Protein AF-A0A450T3U5-F1 (afdb_monomer_lite)

Foldseek 3Di:
DDPVVVPVVPPDDDFDWDFDDPDDPDDPDDDPPDDDDDDDDDDPVVVVVLCVVQVVVVHDSVVSVVVVVVVVVVVVVSVVRIDGDDPVRVVVVSCCVVPPDPDDPVRVVVVVVVVVVVVCVVPDPPPDDDDDDDD

Secondary structure (DSSP, 8-state):
--HHHHHHTS---S---EE----------------PPP-----HHHHHHHHHHHHHTT--HHHHHHHHHHHHHHHHHHHHHEE---HHHHHHHHHHHHSPPPPPHHHHHHHHHHHHHHHHHHH-----PPPPP--

Organism: NCBI:txid2126338

Sequence (135 aa):
MSLVTKWHHMGYSKKYSVIVHFSGSTLMTTMTSERVRITTRVPARVQDTLEVAAAMLGATVNQFMIQSALREAERIIEREQMIRLSARDAERFFQALENPAPPNTRLKTALKRHEDARLDDQGTTFDWRPRPKRV

InterPro domains:
  IPR010985 Ribbon-helix-helix [SSF47598] (35-111)
  IPR013321 Arc-type ribbon-helix-helix [G3DSA:1.10.1220.10] (31-78)
  IPR014795 Antitoxin TacA 1-like [PF08681] (37-115)
  IPR014795 Antitoxin TacA 1-like [PTHR35401] (29-116)

pLDDT: mean 76.32, std 21.98, range [28.03, 98.06]

Structure (mmCIF, N/CA/C/O backbone):
data_AF-A0A450T3U5-F1
#
_entry.id   AF-A0A450T3U5-F1
#
loop_
_atom_site.group_PDB
_atom_site.id
_atom_site.type_symbol
_atom_site.label_atom_id
_atom_site.label_alt_id
_atom_site.label_comp_id
_atom_site.label_asym_id
_atom_site.label_entity_id
_atom_site.label_seq_id
_atom_site.pdbx_PDB_ins_code
_atom_site.Cartn_x
_atom_site.Cartn_y
_atom_site.Cartn_z
_atom_site.occupancy
_atom_site.B_iso_or_equiv
_atom_site.auth_seq_id
_atom_site.auth_comp_id
_atom_site.auth_asym_id
_atom_site.auth_atom_id
_atom_site.pdbx_PDB_model_num
ATOM 1 N N . MET A 1 1 ? -20.359 24.674 20.089 1.00 40.41 1 MET A N 1
ATOM 2 C CA . MET A 1 1 ? -20.390 24.637 18.609 1.00 40.41 1 MET A CA 1
ATOM 3 C C . MET A 1 1 ? -19.893 23.268 18.176 1.00 40.41 1 MET A C 1
ATOM 5 O O . MET A 1 1 ? -18.740 22.966 18.450 1.00 40.41 1 MET A O 1
ATOM 9 N N . SER A 1 2 ? -20.774 22.427 17.621 1.00 43.97 2 SER A N 1
ATOM 10 C CA . SER A 1 2 ? -20.425 21.070 17.158 1.00 43.97 2 SER A CA 1
ATOM 11 C C . SER A 1 2 ? -19.433 21.154 15.996 1.00 43.97 2 SER A C 1
ATOM 13 O O . SER A 1 2 ? -19.487 22.103 15.203 1.00 43.97 2 SER A O 1
ATOM 15 N N . LEU A 1 3 ? -18.519 20.180 15.907 1.00 46.91 3 LEU A N 1
ATOM 16 C CA . LEU A 1 3 ? -17.592 20.072 14.785 1.00 46.91 3 LEU A CA 1
ATOM 17 C C . LEU A 1 3 ? -18.398 20.024 13.481 1.00 46.91 3 LEU A C 1
ATOM 19 O O . LEU A 1 3 ? -18.112 20.834 12.617 1.00 46.91 3 LEU A O 1
ATOM 23 N N . VAL A 1 4 ? -19.505 19.284 13.390 1.00 49.12 4 VAL A N 1
ATOM 24 C CA . VAL A 1 4 ? -20.391 19.211 12.203 1.00 49.12 4 VAL A CA 1
ATOM 25 C C . VAL A 1 4 ? -20.742 20.584 11.588 1.00 49.12 4 VAL A C 1
ATOM 27 O O . VAL A 1 4 ? -20.742 20.757 10.364 1.00 49.12 4 VAL A O 1
ATOM 30 N N . THR A 1 5 ? -20.995 21.605 12.416 1.00 50.19 5 THR A N 1
ATOM 31 C CA . THR A 1 5 ? -21.426 22.938 11.951 1.00 50.19 5 THR A CA 1
ATOM 32 C C . THR A 1 5 ? -20.272 23.795 11.422 1.00 50.19 5 THR A C 1
ATOM 34 O O . THR A 1 5 ? -20.469 24.610 10.523 1.00 50.19 5 THR A O 1
ATOM 37 N N . LYS A 1 6 ? -19.042 23.595 11.917 1.00 52.38 6 LYS A N 1
ATOM 38 C CA . LYS A 1 6 ? -17.851 24.317 11.427 1.00 52.38 6 LYS A CA 1
ATOM 39 C C . LYS A 1 6 ? -17.428 23.844 10.025 1.00 52.38 6 LYS A C 1
ATOM 41 O O . LYS A 1 6 ? -16.704 24.551 9.331 1.00 52.38 6 LYS A O 1
ATOM 46 N N . TRP A 1 7 ? -17.894 22.669 9.598 1.00 49.97 7 TRP A N 1
ATOM 47 C CA . TRP A 1 7 ? -17.478 22.015 8.354 1.00 49.97 7 TRP A CA 1
ATOM 48 C C . TRP A 1 7 ? -18.301 22.461 7.142 1.00 49.97 7 TRP A C 1
ATOM 50 O O . TRP A 1 7 ? -17.742 22.620 6.059 1.00 49.97 7 TRP A O 1
ATOM 60 N N . HIS A 1 8 ? -19.593 22.757 7.323 1.00 43.34 8 HIS A N 1
ATOM 61 C CA . HIS A 1 8 ? -20.462 23.239 6.240 1.00 43.34 8 HIS A CA 1
ATOM 62 C C . HIS A 1 8 ? -20.022 24.594 5.667 1.00 43.34 8 HIS A C 1
ATOM 64 O O . HIS A 1 8 ? -20.230 24.860 4.487 1.00 43.34 8 HIS A O 1
ATOM 70 N N . HIS A 1 9 ? -19.370 25.437 6.470 1.00 43.59 9 HIS A N 1
ATOM 71 C CA . HIS A 1 9 ? -18.957 26.772 6.037 1.00 43.59 9 HIS A CA 1
ATOM 72 C C . HIS A 1 9 ? -17.640 26.800 5.245 1.00 43.59 9 HIS A C 1
ATOM 74 O O . HIS A 1 9 ? -17.293 27.833 4.680 1.00 43.59 9 HIS A O 1
ATOM 80 N N . MET A 1 10 ? -16.903 25.684 5.206 1.00 44.16 10 MET A N 1
ATOM 81 C CA . MET A 1 10 ? -15.486 25.672 4.830 1.00 44.16 10 MET A CA 1
ATOM 82 C C . MET A 1 10 ? -15.202 25.076 3.435 1.00 44.16 10 MET A C 1
ATOM 84 O O . MET A 1 10 ? -14.046 24.963 3.047 1.00 44.16 10 MET A O 1
ATOM 88 N N . GLY A 1 11 ? -16.229 24.711 2.655 1.00 44.88 11 GLY A N 1
ATOM 89 C CA . GLY A 1 11 ? -16.087 24.455 1.210 1.00 44.88 11 GLY A CA 1
ATOM 90 C C . GLY A 1 11 ? -15.094 23.354 0.797 1.00 44.88 11 GLY A C 1
ATOM 91 O O . GLY A 1 11 ? -14.529 23.421 -0.293 1.00 44.88 11 GLY A O 1
ATOM 92 N N . TYR A 1 12 ? -14.856 22.336 1.629 1.00 42.09 12 TYR A N 1
ATOM 93 C CA . TYR A 1 12 ? -13.876 21.287 1.334 1.00 42.09 12 TYR A CA 1
ATOM 94 C C . TYR A 1 12 ? -14.488 20.111 0.564 1.00 42.09 12 TYR A C 1
ATOM 96 O O . TYR A 1 12 ? -14.906 19.105 1.129 1.00 42.09 12 TYR A O 1
ATOM 104 N N . SER A 1 13 ? -14.483 20.221 -0.763 1.00 42.03 13 SER A N 1
ATOM 105 C CA . SER A 1 13 ? -14.576 19.069 -1.661 1.00 42.03 13 SER A CA 1
ATOM 106 C C . SER A 1 13 ? -13.189 18.441 -1.802 1.00 42.03 13 SER A C 1
ATOM 108 O O . SER A 1 13 ? -12.348 18.981 -2.518 1.00 42.03 13 SER A O 1
ATOM 110 N N . LYS A 1 14 ? -12.925 17.326 -1.108 1.00 38.72 14 LYS A N 1
ATOM 111 C CA . LYS A 1 14 ? -11.948 16.302 -1.528 1.00 38.72 14 LYS A CA 1
ATOM 112 C C . LYS A 1 14 ? -12.079 15.037 -0.671 1.00 38.72 14 LYS A C 1
ATOM 114 O O . LYS A 1 14 ? -12.095 15.086 0.550 1.00 38.72 14 LYS A O 1
ATOM 119 N N . LYS A 1 15 ? -12.206 13.918 -1.389 1.00 40.50 15 LYS A N 1
ATOM 120 C CA . LYS A 1 15 ? -12.353 12.515 -0.968 1.00 40.50 15 LYS A CA 1
ATOM 121 C C . LYS A 1 15 ? -11.614 12.187 0.344 1.00 40.50 15 LYS A C 1
ATOM 123 O O . LYS A 1 15 ? -10.401 12.350 0.412 1.00 40.50 15 LYS A O 1
ATOM 128 N N . TYR A 1 16 ? -12.345 11.693 1.343 1.00 47.16 16 TYR A N 1
ATOM 129 C CA . TYR A 1 16 ? -11.803 11.338 2.656 1.00 47.16 16 TYR A CA 1
ATOM 130 C C . TYR A 1 16 ? -11.090 9.982 2.625 1.00 47.16 16 TYR A C 1
ATOM 132 O O . TYR A 1 16 ? -11.664 8.966 2.229 1.00 47.16 16 TYR A O 1
ATOM 140 N N . SER A 1 17 ? -9.849 9.990 3.095 1.00 31.06 17 SER A N 1
ATOM 141 C CA . SER A 1 17 ? -9.018 8.827 3.377 1.00 31.06 17 SER A CA 1
ATOM 142 C C . SER A 1 17 ? -8.671 8.882 4.862 1.00 31.06 17 SER A C 1
ATOM 144 O O . SER A 1 17 ? -7.995 9.818 5.282 1.00 31.06 17 SER A O 1
ATOM 146 N N . VAL A 1 18 ? -9.157 7.941 5.675 1.00 38.47 18 VAL A N 1
ATOM 147 C CA . VAL A 1 18 ? -8.776 7.858 7.094 1.00 38.47 18 VAL A CA 1
ATOM 148 C C . VAL A 1 18 ? -7.576 6.920 7.203 1.00 38.47 18 VAL A C 1
ATOM 150 O O . VAL A 1 18 ? -7.699 5.736 6.892 1.00 38.47 18 VAL A O 1
ATOM 153 N N . ILE A 1 19 ? -6.421 7.458 7.606 1.00 36.22 19 ILE A N 1
ATOM 154 C CA . ILE A 1 19 ? -5.202 6.690 7.896 1.00 36.22 19 ILE A CA 1
ATOM 155 C C . ILE A 1 19 ? -5.248 6.299 9.374 1.00 36.22 19 ILE A C 1
ATOM 157 O O . ILE A 1 19 ? -5.201 7.161 10.253 1.00 36.22 19 ILE A O 1
ATOM 161 N N . VAL A 1 20 ? -5.363 5.002 9.660 1.00 38.72 20 VAL A N 1
ATOM 162 C CA . VAL A 1 20 ? -5.267 4.483 11.029 1.00 38.72 20 VAL A CA 1
ATOM 163 C C . VAL A 1 20 ? -3.785 4.314 11.369 1.00 38.72 20 VAL A C 1
ATOM 165 O O . VAL A 1 20 ? -3.140 3.370 10.920 1.00 38.72 20 VAL A O 1
ATOM 168 N N . HIS A 1 21 ? -3.226 5.234 12.158 1.00 28.03 21 HIS A N 1
ATOM 169 C CA . HIS A 1 21 ? -1.863 5.109 12.676 1.00 28.03 21 HIS A CA 1
ATOM 170 C C . HIS A 1 21 ? -1.830 4.103 13.834 1.00 28.03 21 HIS A C 1
ATOM 172 O O . HIS A 1 21 ? -2.266 4.406 14.944 1.00 28.03 21 HIS A O 1
ATOM 178 N N . PHE A 1 22 ? -1.286 2.909 13.595 1.00 34.38 22 PHE A N 1
ATOM 179 C CA . PHE A 1 22 ? -0.913 1.989 14.668 1.00 34.38 22 PHE A CA 1
ATOM 180 C C . PHE A 1 22 ? 0.460 2.414 15.212 1.00 34.38 22 PHE A C 1
ATOM 182 O O . PHE A 1 22 ? 1.484 2.212 14.561 1.00 34.38 22 PHE A O 1
ATOM 189 N N . SER A 1 23 ? 0.484 3.072 16.375 1.00 33.38 23 SER A N 1
ATOM 190 C CA . SER A 1 23 ? 1.727 3.511 17.023 1.00 33.38 23 SER A CA 1
ATOM 191 C C . SER A 1 23 ? 2.444 2.314 17.655 1.00 33.38 23 SER A C 1
ATOM 193 O O . SER A 1 23 ? 2.197 1.959 18.806 1.00 33.38 23 SER A O 1
ATOM 195 N N . GLY A 1 24 ? 3.321 1.668 16.886 1.00 37.34 24 GLY A N 1
ATOM 196 C CA . GLY A 1 24 ? 4.406 0.854 17.428 1.00 37.34 24 GLY A CA 1
ATOM 197 C C . GLY A 1 24 ? 5.578 1.768 17.782 1.00 37.34 24 GLY A C 1
ATOM 198 O O . GLY A 1 24 ? 6.074 2.499 16.924 1.00 37.34 24 GLY A O 1
ATOM 199 N N . SER A 1 25 ? 6.013 1.755 19.043 1.00 40.53 25 SER A N 1
ATOM 200 C CA . SER A 1 25 ? 7.168 2.520 19.521 1.00 40.53 25 SER A CA 1
ATOM 201 C C . SER A 1 25 ? 8.416 2.181 18.696 1.00 40.53 25 SER A C 1
ATOM 203 O O . SER A 1 25 ? 8.995 1.106 18.848 1.00 40.53 25 SER A O 1
ATOM 205 N N . THR A 1 26 ? 8.836 3.089 17.816 1.00 41.97 26 THR A N 1
ATOM 206 C CA . THR A 1 26 ? 10.085 2.942 17.064 1.00 41.97 26 THR A CA 1
ATOM 207 C C . THR A 1 26 ? 11.220 3.482 17.923 1.00 41.97 26 THR A C 1
ATOM 209 O O . THR A 1 26 ? 11.346 4.690 18.113 1.00 41.97 26 THR A O 1
ATOM 212 N N . LEU A 1 27 ? 12.031 2.580 18.474 1.00 41.00 27 LEU A N 1
ATOM 213 C CA . LEU A 1 27 ? 13.328 2.934 19.039 1.00 41.00 27 LEU A CA 1
ATOM 214 C C . LEU A 1 27 ? 14.196 3.515 17.912 1.00 41.00 27 LEU A C 1
ATOM 216 O O . LEU A 1 27 ? 14.311 2.922 16.840 1.00 41.00 27 LEU A O 1
ATOM 220 N N . MET A 1 28 ? 14.781 4.688 18.158 1.00 39.81 28 MET A N 1
ATOM 221 C CA . MET A 1 28 ? 15.722 5.376 17.269 1.00 39.81 28 MET A CA 1
ATOM 222 C C . MET A 1 28 ? 17.044 4.587 17.199 1.00 39.81 28 MET A C 1
ATOM 224 O O . MET A 1 28 ? 18.043 4.955 17.811 1.00 39.81 28 MET A O 1
ATOM 228 N N . THR A 1 29 ? 17.049 3.471 16.471 1.00 40.47 29 THR A N 1
ATOM 229 C CA . THR A 1 29 ? 18.278 2.773 16.084 1.00 40.47 29 THR A CA 1
ATOM 230 C C . THR A 1 29 ? 18.942 3.568 14.968 1.00 40.47 29 THR A C 1
ATOM 232 O O . THR A 1 29 ? 18.348 3.821 13.921 1.00 40.47 29 THR A O 1
ATOM 235 N N . THR A 1 30 ? 20.190 3.971 15.197 1.00 40.16 30 THR A N 1
ATOM 236 C CA . THR A 1 30 ? 21.091 4.524 14.184 1.00 40.16 30 THR A CA 1
ATOM 237 C C . THR A 1 30 ? 21.104 3.602 12.964 1.00 40.16 30 THR A C 1
ATOM 239 O O . THR A 1 30 ? 21.622 2.489 13.040 1.00 40.16 30 THR A O 1
ATOM 242 N N . MET A 1 31 ? 20.500 4.040 11.857 1.00 46.97 31 MET A N 1
ATOM 243 C CA . MET A 1 31 ? 20.402 3.255 10.627 1.00 46.97 31 MET A CA 1
ATOM 244 C C . MET A 1 31 ? 21.776 3.149 9.961 1.00 46.97 31 MET A C 1
ATOM 246 O O . MET A 1 31 ? 22.130 3.938 9.086 1.00 46.97 31 MET A O 1
ATOM 250 N N . THR A 1 32 ? 22.558 2.143 10.337 1.00 47.78 32 THR A N 1
ATOM 251 C CA . THR A 1 32 ? 23.511 1.551 9.402 1.00 47.78 32 THR A CA 1
ATOM 252 C C . THR A 1 32 ? 22.708 1.096 8.185 1.00 47.78 32 THR A C 1
ATOM 254 O O . THR A 1 32 ? 21.791 0.289 8.316 1.00 47.78 32 THR A O 1
ATOM 257 N N . SER A 1 33 ? 22.989 1.666 7.009 1.00 63.06 33 SER A N 1
ATOM 258 C CA . SER A 1 33 ? 22.356 1.265 5.747 1.00 63.06 33 SER A CA 1
ATOM 259 C C . SER A 1 33 ? 22.823 -0.146 5.388 1.00 63.06 33 SER A C 1
ATOM 261 O O . SER A 1 33 ? 23.765 -0.340 4.619 1.00 63.06 33 SER A O 1
ATOM 263 N N . GLU A 1 34 ? 22.193 -1.146 6.000 1.00 74.75 34 GLU A N 1
ATOM 264 C CA . GLU A 1 34 ? 22.376 -2.536 5.624 1.00 74.75 34 GLU A CA 1
ATOM 265 C C . GLU A 1 34 ? 21.841 -2.714 4.203 1.00 74.75 34 GLU A C 1
ATOM 267 O O . GLU A 1 34 ? 20.651 -2.556 3.922 1.00 74.75 34 GLU A O 1
ATOM 272 N N . ARG A 1 35 ? 22.751 -2.987 3.265 1.00 78.56 35 ARG A N 1
ATOM 273 C CA . ARG A 1 35 ? 22.391 -3.250 1.873 1.00 78.56 35 ARG A CA 1
ATOM 274 C C . ARG A 1 35 ? 21.976 -4.708 1.747 1.00 78.56 35 ARG A C 1
ATOM 276 O O . ARG A 1 35 ? 22.811 -5.601 1.853 1.00 78.56 35 ARG A O 1
ATOM 283 N N . VAL A 1 36 ? 20.701 -4.939 1.456 1.00 85.00 36 VAL A N 1
ATOM 284 C CA . VAL A 1 36 ? 20.158 -6.277 1.189 1.00 85.00 36 VAL A CA 1
ATOM 285 C C . VAL A 1 36 ? 20.087 -6.513 -0.321 1.00 85.00 36 VAL A C 1
ATOM 287 O O . VAL A 1 36 ? 19.669 -5.638 -1.081 1.00 85.00 36 VAL A O 1
ATOM 290 N N . ARG A 1 37 ? 20.502 -7.702 -0.778 1.00 85.25 37 ARG A N 1
ATOM 291 C CA . ARG A 1 37 ? 20.409 -8.103 -2.188 1.00 85.25 37 ARG A CA 1
ATOM 292 C C . ARG A 1 37 ? 19.087 -8.818 -2.450 1.00 85.25 37 ARG A C 1
ATOM 294 O O . ARG A 1 37 ? 18.775 -9.805 -1.795 1.00 85.25 37 ARG A O 1
ATOM 301 N N . ILE A 1 38 ? 18.371 -8.373 -3.477 1.00 84.88 38 ILE A N 1
ATOM 302 C CA . ILE A 1 38 ? 17.189 -9.053 -4.018 1.00 84.88 3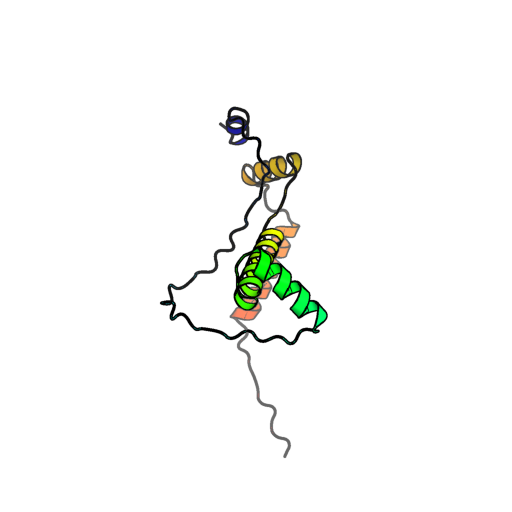8 ILE A CA 1
ATOM 303 C C . ILE A 1 38 ? 17.615 -9.752 -5.316 1.00 84.88 38 ILE A C 1
ATOM 305 O O . ILE A 1 38 ? 18.323 -9.171 -6.137 1.00 84.88 38 ILE A O 1
ATOM 309 N N . THR A 1 39 ? 17.274 -11.029 -5.496 1.00 88.12 39 THR A N 1
ATOM 310 C CA . THR A 1 39 ? 17.608 -11.796 -6.709 1.00 88.12 39 THR A CA 1
ATOM 311 C C . THR A 1 39 ? 16.412 -12.635 -7.128 1.00 88.12 39 THR A C 1
ATOM 313 O O . THR A 1 39 ? 15.889 -13.405 -6.330 1.00 88.12 39 THR A O 1
ATOM 316 N N . THR A 1 40 ? 16.018 -12.505 -8.395 1.00 88.06 40 THR A N 1
ATOM 317 C CA . THR A 1 40 ? 14.862 -13.199 -8.971 1.00 88.06 40 THR A CA 1
ATOM 318 C C . THR A 1 40 ? 15.207 -13.687 -10.372 1.00 88.06 40 THR A C 1
ATOM 320 O O . THR A 1 40 ? 15.865 -12.980 -11.133 1.00 88.06 40 THR A O 1
ATOM 323 N N . ARG A 1 41 ? 14.760 -14.898 -10.719 1.00 93.38 41 ARG A N 1
ATOM 324 C CA . ARG A 1 41 ? 14.824 -15.419 -12.090 1.00 93.38 41 ARG A CA 1
ATOM 325 C C . ARG A 1 41 ? 13.531 -15.077 -12.813 1.00 93.38 41 ARG A C 1
ATOM 327 O O . ARG A 1 41 ? 12.453 -15.330 -12.281 1.00 93.38 41 ARG A O 1
ATOM 334 N N . VAL A 1 42 ? 13.643 -14.541 -14.022 1.00 91.56 42 VAL A N 1
ATOM 335 C CA . VAL A 1 42 ? 12.495 -14.186 -14.860 1.00 91.56 42 VAL A CA 1
ATOM 336 C C . VAL A 1 42 ? 12.627 -14.828 -16.244 1.00 91.56 42 VAL A C 1
ATOM 338 O O . VAL A 1 42 ? 13.747 -15.033 -16.712 1.00 91.56 42 VAL A O 1
ATOM 341 N N . PRO A 1 43 ? 11.514 -15.176 -16.910 1.00 97.19 43 PRO A N 1
ATOM 342 C CA . PRO A 1 43 ? 11.541 -15.590 -18.311 1.00 97.19 43 PRO A CA 1
ATOM 343 C C . PRO A 1 43 ? 12.065 -14.470 -19.222 1.00 97.19 43 PRO A C 1
ATOM 345 O O . PRO A 1 43 ? 11.785 -13.302 -18.957 1.00 97.19 43 PRO A O 1
ATOM 348 N N . ALA A 1 44 ? 12.710 -14.823 -20.339 1.00 95.81 44 ALA A N 1
ATOM 349 C CA . ALA A 1 44 ? 13.270 -13.858 -21.299 1.00 95.81 44 ALA A CA 1
ATOM 350 C C . ALA A 1 44 ? 12.251 -12.790 -21.740 1.00 95.81 44 ALA A C 1
ATOM 352 O O . ALA A 1 44 ? 12.501 -11.603 -21.590 1.00 95.81 44 ALA A O 1
ATOM 353 N N . ARG A 1 45 ? 11.024 -13.200 -22.096 1.00 97.06 45 ARG A N 1
ATOM 354 C CA . ARG A 1 45 ? 9.933 -12.272 -22.465 1.00 97.06 45 ARG A CA 1
ATOM 355 C C . ARG A 1 45 ? 9.643 -11.183 -21.418 1.00 97.06 45 ARG A C 1
ATOM 357 O O . ARG A 1 45 ? 9.206 -10.085 -21.755 1.00 97.06 45 ARG A O 1
ATOM 364 N N . VAL A 1 46 ? 9.816 -11.507 -20.133 1.00 96.38 46 VAL A N 1
ATOM 365 C CA . VAL A 1 46 ? 9.595 -10.559 -19.032 1.00 96.38 46 VAL A CA 1
ATOM 366 C C . VAL A 1 46 ? 10.767 -9.592 -18.967 1.00 96.38 46 VAL A C 1
ATOM 368 O O . VAL A 1 46 ? 10.542 -8.394 -18.840 1.00 96.38 46 VAL A O 1
ATOM 371 N N . GLN A 1 47 ? 11.993 -10.097 -19.105 1.00 95.88 47 GLN A N 1
ATOM 372 C CA . GLN A 1 47 ? 13.188 -9.265 -19.184 1.00 95.88 47 GLN A CA 1
ATOM 373 C C . GLN A 1 47 ? 13.098 -8.261 -20.342 1.00 95.88 47 GLN A C 1
ATOM 375 O O . GLN A 1 47 ? 13.268 -7.072 -20.090 1.00 95.88 47 GLN A O 1
ATOM 380 N N . ASP A 1 48 ? 12.722 -8.699 -21.546 1.00 97.69 48 ASP A N 1
ATOM 381 C CA . ASP A 1 48 ? 12.581 -7.822 -22.720 1.00 97.69 48 ASP A CA 1
ATOM 382 C C . ASP A 1 48 ? 11.602 -6.668 -22.445 1.00 97.69 48 ASP A C 1
ATOM 384 O O . ASP A 1 48 ? 11.861 -5.502 -22.744 1.00 97.69 48 ASP A O 1
ATOM 388 N N . THR A 1 49 ? 10.474 -6.980 -21.799 1.00 97.69 49 THR A N 1
ATOM 389 C CA . THR A 1 49 ? 9.462 -5.978 -21.431 1.00 97.69 49 THR A CA 1
ATOM 390 C C . THR A 1 49 ? 10.011 -4.971 -20.414 1.00 97.69 49 THR A C 1
ATOM 392 O O . THR A 1 49 ? 9.761 -3.769 -20.528 1.00 97.69 49 THR A O 1
ATOM 395 N N . LEU A 1 50 ? 10.763 -5.447 -19.415 1.00 96.12 50 LEU A N 1
ATOM 396 C CA . LEU A 1 50 ? 11.383 -4.592 -18.401 1.00 96.12 50 LEU A CA 1
ATOM 397 C C . LEU A 1 50 ? 12.482 -3.703 -18.997 1.00 96.12 50 LEU A C 1
ATOM 399 O O . LEU A 1 50 ? 12.610 -2.554 -18.584 1.00 96.12 50 LEU A O 1
ATOM 403 N N . GLU A 1 51 ? 13.248 -4.206 -19.965 1.00 97.38 51 GLU A N 1
ATOM 404 C CA . GLU A 1 51 ? 14.273 -3.446 -20.687 1.00 97.38 51 GLU A CA 1
ATOM 405 C C . GLU A 1 51 ? 13.665 -2.301 -21.492 1.00 97.38 51 GLU A C 1
ATOM 407 O O . GLU A 1 51 ? 14.106 -1.159 -21.353 1.00 97.38 51 GLU A O 1
ATOM 412 N N . VAL A 1 52 ? 12.599 -2.569 -22.253 1.00 98.06 52 VAL A N 1
ATOM 413 C CA . VAL A 1 52 ? 11.871 -1.531 -22.999 1.00 98.06 52 VAL A CA 1
ATOM 414 C C . VAL A 1 52 ? 11.322 -0.459 -22.053 1.00 98.06 52 VAL A C 1
ATOM 416 O O . VAL A 1 52 ? 11.524 0.733 -22.288 1.00 98.06 52 VAL A O 1
ATOM 419 N N . ALA A 1 53 ? 10.672 -0.859 -20.957 1.00 96.88 53 ALA A N 1
ATOM 420 C CA . ALA A 1 53 ? 10.109 0.083 -19.989 1.00 96.88 53 ALA A CA 1
ATOM 421 C C . ALA A 1 53 ? 11.188 0.918 -19.275 1.00 96.88 53 ALA A C 1
ATOM 423 O O . ALA A 1 53 ? 11.016 2.121 -19.076 1.00 96.88 53 ALA A O 1
ATOM 424 N N . ALA A 1 54 ? 12.315 0.301 -18.913 1.00 97.25 54 ALA A N 1
ATOM 425 C CA . ALA A 1 54 ? 13.434 0.995 -18.286 1.00 97.25 54 ALA A CA 1
ATOM 426 C C . ALA A 1 54 ? 14.092 1.992 -19.256 1.00 97.25 54 ALA A C 1
ATOM 428 O O . ALA A 1 54 ? 14.365 3.129 -18.866 1.00 97.25 54 ALA A O 1
ATOM 429 N N . ALA A 1 55 ? 14.254 1.612 -20.529 1.00 97.50 55 ALA A N 1
ATOM 430 C CA . ALA A 1 55 ? 14.784 2.481 -21.576 1.00 97.50 55 ALA A CA 1
ATOM 431 C C . ALA A 1 55 ? 13.903 3.720 -21.806 1.00 97.50 55 ALA A C 1
ATOM 433 O O . ALA A 1 55 ? 14.428 4.827 -21.906 1.00 97.50 55 ALA A O 1
ATOM 434 N N . MET A 1 56 ? 12.573 3.565 -21.801 1.00 97.56 56 MET A N 1
ATOM 435 C CA . MET A 1 56 ? 11.630 4.692 -21.910 1.00 97.56 56 MET A CA 1
ATOM 436 C C . MET A 1 56 ? 11.784 5.719 -20.780 1.00 97.56 56 MET A C 1
ATOM 438 O O . MET A 1 56 ? 11.500 6.898 -20.976 1.00 97.56 56 MET A O 1
ATOM 442 N N . LEU A 1 57 ? 12.233 5.281 -19.603 1.00 93.75 57 LEU A N 1
ATOM 443 C CA . LEU A 1 57 ? 12.429 6.125 -18.424 1.00 93.75 57 LEU A CA 1
ATOM 444 C C . LEU A 1 57 ? 13.892 6.554 -18.226 1.00 93.75 57 LEU A C 1
ATOM 446 O O . LEU A 1 57 ? 14.201 7.189 -17.219 1.00 93.75 57 LEU A O 1
ATOM 450 N N . GLY A 1 58 ? 14.796 6.199 -19.148 1.00 94.81 58 GLY A N 1
ATOM 451 C CA . GLY A 1 58 ? 16.228 6.486 -19.023 1.00 94.81 58 GLY A CA 1
ATOM 452 C C . GLY A 1 58 ? 16.881 5.824 -17.803 1.00 94.81 58 GLY A C 1
ATOM 453 O O . GLY A 1 58 ? 17.838 6.360 -17.249 1.00 94.81 58 GLY A O 1
ATOM 454 N N . ALA A 1 59 ? 16.349 4.684 -17.354 1.00 94.81 59 ALA A N 1
ATOM 455 C CA . ALA A 1 59 ? 16.796 3.972 -16.162 1.00 94.81 59 ALA A CA 1
ATOM 456 C C . ALA A 1 59 ? 17.395 2.603 -16.513 1.00 94.81 59 ALA A C 1
ATOM 458 O O . ALA A 1 59 ? 17.090 2.007 -17.543 1.00 94.81 59 ALA A O 1
ATOM 459 N N . THR A 1 60 ? 18.221 2.058 -15.616 1.00 95.81 60 THR A N 1
ATOM 460 C CA . THR A 1 60 ? 18.609 0.641 -15.706 1.00 95.81 60 THR A CA 1
ATOM 461 C C . THR A 1 60 ? 17.432 -0.261 -15.329 1.00 95.81 60 THR A C 1
ATOM 463 O O . THR A 1 60 ? 16.577 0.127 -14.529 1.00 95.81 60 THR A O 1
ATOM 466 N N . VAL A 1 61 ? 17.420 -1.503 -15.824 1.00 93.75 61 VAL A N 1
ATOM 467 C CA . VAL A 1 61 ? 16.389 -2.500 -15.472 1.00 93.75 61 VAL A CA 1
ATOM 468 C C . VAL A 1 61 ? 16.282 -2.683 -13.958 1.00 93.75 61 VAL A C 1
ATOM 470 O O . VAL A 1 61 ? 15.184 -2.698 -13.410 1.00 93.75 61 VAL A O 1
ATOM 473 N N . ASN A 1 62 ? 17.416 -2.758 -13.253 1.00 92.56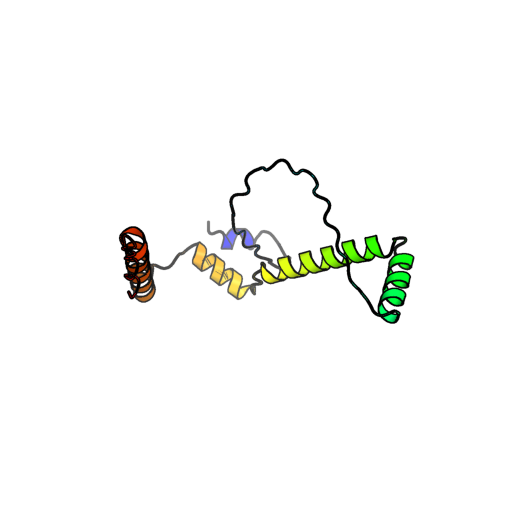 62 ASN A N 1
ATOM 474 C CA . ASN A 1 62 ? 17.423 -2.914 -11.798 1.00 92.56 62 ASN A CA 1
ATOM 475 C C . ASN A 1 62 ? 16.786 -1.712 -11.084 1.00 92.56 62 ASN A C 1
ATOM 477 O O . ASN A 1 62 ? 15.964 -1.890 -10.188 1.00 92.56 62 ASN A O 1
ATOM 481 N N . GLN A 1 63 ? 17.114 -0.489 -11.507 1.00 92.44 63 GLN A N 1
ATOM 482 C CA . GLN A 1 63 ? 16.511 0.720 -10.947 1.00 92.44 63 GLN A CA 1
ATOM 483 C C . GLN A 1 63 ? 15.003 0.772 -11.215 1.00 92.44 63 GLN A C 1
ATOM 485 O O . GLN A 1 63 ? 14.229 1.055 -10.300 1.00 92.44 63 GLN A O 1
ATOM 490 N N . PHE A 1 64 ? 14.582 0.441 -12.437 1.00 95.00 64 PHE A N 1
ATOM 491 C CA . PHE A 1 64 ? 13.172 0.369 -12.801 1.00 95.00 64 PHE A CA 1
ATOM 492 C C . PHE A 1 64 ? 12.410 -0.656 -11.952 1.00 95.00 64 PHE A C 1
ATOM 494 O O . PHE A 1 64 ? 11.330 -0.347 -11.444 1.00 95.00 64 PHE A O 1
ATOM 501 N N . MET A 1 65 ? 12.979 -1.850 -11.754 1.00 94.00 65 MET A N 1
ATOM 502 C CA . MET A 1 65 ? 12.379 -2.900 -10.927 1.00 94.00 65 MET A CA 1
ATOM 503 C C . MET A 1 65 ? 12.196 -2.444 -9.481 1.00 94.00 65 MET A C 1
ATOM 505 O O . MET A 1 65 ? 11.090 -2.552 -8.957 1.00 94.00 65 MET A O 1
ATOM 509 N N . ILE A 1 66 ? 13.242 -1.900 -8.850 1.00 93.19 66 ILE A N 1
ATOM 510 C CA . ILE A 1 66 ? 13.174 -1.450 -7.453 1.00 93.19 66 ILE A CA 1
ATOM 511 C C . ILE A 1 66 ? 12.145 -0.333 -7.290 1.00 93.19 66 ILE A C 1
ATOM 513 O O . ILE A 1 66 ? 11.301 -0.409 -6.400 1.00 93.19 66 ILE A O 1
ATOM 517 N N . GLN A 1 67 ? 12.158 0.673 -8.166 1.00 93.19 67 GLN A N 1
ATOM 518 C CA . GLN A 1 67 ? 11.197 1.770 -8.069 1.00 93.19 67 GLN A CA 1
ATOM 519 C C . GLN A 1 67 ? 9.759 1.311 -8.314 1.00 93.19 67 GLN A C 1
ATOM 521 O O . GLN A 1 67 ? 8.843 1.780 -7.645 1.00 93.19 67 GLN A O 1
ATOM 526 N N . SER A 1 68 ? 9.545 0.397 -9.259 1.00 94.69 68 SER A N 1
ATOM 527 C CA . SER A 1 68 ? 8.207 -0.121 -9.552 1.00 94.69 68 SER A CA 1
ATOM 528 C C . SER A 1 68 ? 7.682 -1.002 -8.424 1.00 94.69 68 SER A C 1
ATOM 530 O O . SER A 1 68 ? 6.531 -0.845 -8.025 1.00 94.69 68 SER A O 1
ATOM 532 N N . ALA A 1 69 ? 8.530 -1.869 -7.867 1.00 94.44 69 ALA A N 1
ATOM 533 C CA . ALA A 1 69 ? 8.186 -2.697 -6.719 1.00 94.44 69 ALA A CA 1
ATOM 534 C C . ALA A 1 69 ? 7.880 -1.847 -5.479 1.00 94.44 69 ALA A C 1
ATOM 536 O O . ALA A 1 69 ? 6.891 -2.109 -4.802 1.00 94.44 69 ALA A O 1
ATOM 537 N N . LEU A 1 70 ? 8.680 -0.807 -5.214 1.00 95.44 70 LEU A N 1
ATOM 538 C CA . LEU A 1 70 ? 8.456 0.100 -4.090 1.00 95.44 70 LEU A CA 1
ATOM 539 C C . LEU A 1 70 ? 7.120 0.836 -4.219 1.00 95.44 70 LEU A C 1
ATOM 541 O O . LEU A 1 70 ? 6.308 0.762 -3.303 1.00 95.44 70 LEU A O 1
ATOM 545 N N . ARG A 1 71 ? 6.852 1.467 -5.372 1.00 96.06 71 ARG A N 1
ATOM 546 C CA . ARG A 1 71 ? 5.577 2.169 -5.603 1.00 96.06 71 ARG A CA 1
ATOM 547 C C . ARG A 1 71 ? 4.375 1.249 -5.417 1.00 96.06 71 ARG A C 1
ATOM 549 O O . ARG A 1 71 ? 3.367 1.655 -4.849 1.00 96.06 71 ARG A O 1
ATOM 556 N N . GLU A 1 72 ? 4.463 0.020 -5.916 1.00 97.12 72 GLU A N 1
ATOM 557 C CA . GLU A 1 72 ? 3.364 -0.934 -5.797 1.00 97.12 72 GLU A CA 1
ATOM 558 C C . GLU A 1 72 ? 3.189 -1.427 -4.357 1.00 97.12 72 GLU A C 1
ATOM 560 O O . GLU A 1 72 ? 2.060 -1.518 -3.876 1.00 97.12 72 GLU A O 1
ATOM 565 N N . ALA A 1 73 ? 4.288 -1.677 -3.642 1.00 95.50 73 ALA A N 1
ATOM 566 C CA . ALA A 1 73 ? 4.247 -2.029 -2.228 1.00 95.50 73 ALA A CA 1
ATOM 567 C C . ALA A 1 73 ? 3.606 -0.910 -1.394 1.00 95.50 73 ALA A C 1
ATOM 569 O O . ALA A 1 7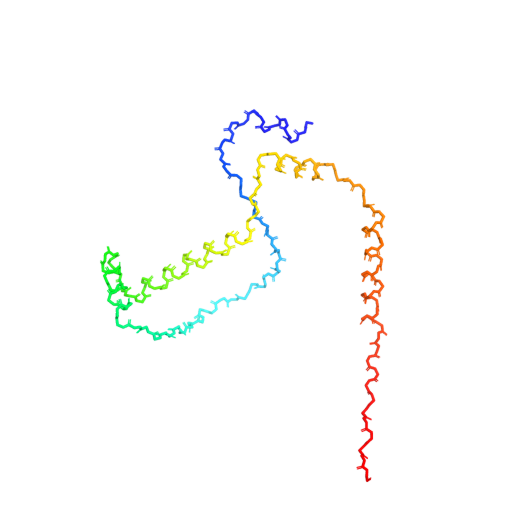3 ? 2.686 -1.178 -0.624 1.00 95.50 73 ALA A O 1
ATOM 570 N N . GLU A 1 74 ? 4.025 0.341 -1.594 1.00 95.00 74 GLU A N 1
ATOM 571 C CA . GLU A 1 74 ? 3.450 1.515 -0.926 1.00 95.00 74 GLU A CA 1
ATOM 572 C C . GLU A 1 74 ? 1.952 1.646 -1.219 1.00 95.00 74 GLU A C 1
ATOM 574 O O . GLU A 1 74 ? 1.152 1.804 -0.299 1.00 95.00 74 GLU A O 1
ATOM 579 N N . ARG A 1 75 ? 1.550 1.485 -2.485 1.00 94.38 75 ARG A N 1
ATOM 580 C CA . ARG A 1 75 ? 0.143 1.535 -2.901 1.00 94.38 75 ARG A CA 1
ATOM 581 C C . ARG A 1 75 ? -0.700 0.440 -2.245 1.00 94.38 75 ARG A C 1
ATOM 583 O O . ARG A 1 75 ? -1.853 0.687 -1.890 1.00 94.38 75 ARG A O 1
ATOM 590 N N . ILE A 1 76 ? -0.165 -0.775 -2.120 1.00 94.06 76 ILE A N 1
ATOM 591 C CA . ILE A 1 76 ? -0.849 -1.890 -1.452 1.00 94.06 76 ILE A CA 1
ATOM 592 C C . ILE A 1 76 ? -0.979 -1.602 0.045 1.00 94.06 76 ILE A C 1
ATOM 594 O O . ILE A 1 76 ? -2.081 -1.708 0.579 1.00 94.06 76 ILE A O 1
ATOM 598 N N . ILE A 1 77 ? 0.103 -1.181 0.704 1.00 91.56 77 ILE A N 1
ATOM 599 C CA . ILE A 1 77 ? 0.101 -0.842 2.134 1.00 91.56 77 ILE A CA 1
ATOM 600 C C . ILE A 1 77 ? -0.916 0.266 2.418 1.00 91.56 77 ILE A C 1
ATOM 602 O O . ILE A 1 77 ? -1.763 0.113 3.296 1.00 91.56 77 ILE A O 1
ATOM 606 N N . GLU A 1 78 ? -0.888 1.348 1.639 1.00 90.50 78 GLU A N 1
ATOM 607 C CA . GLU A 1 78 ? -1.828 2.458 1.782 1.00 90.50 78 GLU A CA 1
ATOM 608 C C . GLU A 1 78 ? -3.274 1.995 1.571 1.00 90.50 78 GLU A C 1
ATOM 610 O O . GLU A 1 78 ? -4.173 2.385 2.317 1.00 90.50 78 GLU A O 1
ATOM 615 N N . ARG A 1 79 ? -3.521 1.140 0.572 1.00 89.19 79 ARG A N 1
ATOM 616 C CA . ARG A 1 79 ? -4.862 0.616 0.298 1.00 89.19 79 ARG A CA 1
ATOM 617 C C . ARG A 1 79 ? -5.407 -0.208 1.461 1.00 89.19 79 ARG A C 1
ATOM 619 O O . ARG A 1 79 ? -6.581 -0.043 1.780 1.00 89.19 79 ARG A O 1
ATOM 626 N N . GLU A 1 80 ? -4.594 -1.078 2.052 1.00 90.25 80 GLU A N 1
ATOM 627 C CA . GLU A 1 80 ? -5.020 -1.963 3.144 1.00 90.25 80 GLU A CA 1
ATOM 628 C C . GLU A 1 80 ? -5.172 -1.217 4.479 1.00 90.25 80 GLU A C 1
ATOM 630 O O . GLU A 1 80 ? -6.011 -1.577 5.300 1.00 90.25 80 GLU A O 1
ATOM 635 N N . GLN A 1 81 ? -4.412 -0.140 4.694 1.00 89.50 81 GLN A N 1
ATOM 636 C CA . GLN A 1 81 ? -4.480 0.661 5.925 1.00 89.50 81 GLN A CA 1
ATOM 637 C C . GLN A 1 81 ? -5.565 1.749 5.907 1.00 89.50 81 GLN A C 1
ATOM 639 O O . GLN A 1 81 ? -5.803 2.406 6.924 1.00 89.50 81 GLN A O 1
ATOM 644 N N . MET A 1 82 ? -6.222 1.966 4.767 1.00 86.94 82 MET A N 1
ATOM 645 C CA . MET A 1 82 ? -7.142 3.081 4.576 1.00 86.94 82 MET A CA 1
ATOM 646 C C . MET A 1 82 ? -8.602 2.638 4.571 1.00 86.94 82 MET A C 1
ATOM 648 O O . MET A 1 82 ? -9.073 1.968 3.650 1.00 86.94 82 MET A O 1
ATOM 652 N N . ILE A 1 83 ? -9.365 3.134 5.545 1.00 86.56 83 ILE A N 1
ATOM 653 C CA . ILE A 1 83 ? -10.820 2.971 5.566 1.00 86.56 83 ILE A CA 1
ATOM 654 C C . ILE A 1 83 ? -11.443 4.112 4.756 1.00 86.56 83 ILE A C 1
ATOM 656 O O . ILE A 1 83 ? -11.345 5.287 5.118 1.00 86.56 83 ILE A O 1
ATOM 660 N N . ARG A 1 84 ? -12.093 3.764 3.642 1.00 85.19 84 ARG A N 1
ATOM 661 C CA . ARG A 1 84 ? -12.867 4.707 2.824 1.00 85.19 84 ARG A CA 1
ATOM 662 C C . ARG A 1 84 ? -14.328 4.675 3.257 1.00 85.19 84 ARG A C 1
ATOM 664 O O . ARG A 1 84 ? -14.994 3.658 3.095 1.00 85.19 84 ARG A O 1
ATOM 671 N N . LEU A 1 85 ? -14.820 5.793 3.781 1.00 90.75 85 LEU A N 1
ATOM 672 C CA . LEU A 1 85 ? -16.211 5.949 4.204 1.00 90.75 85 LEU A CA 1
ATOM 673 C C . LEU A 1 85 ? -16.995 6.766 3.173 1.00 90.75 85 LEU A C 1
ATOM 675 O O . LEU A 1 85 ? -16.477 7.729 2.603 1.00 90.75 85 LEU A O 1
ATOM 679 N N . SER A 1 86 ? -18.259 6.400 2.946 1.00 91.00 86 SER A N 1
ATOM 680 C CA . SER A 1 86 ? -19.194 7.292 2.255 1.00 91.00 86 SER A CA 1
ATOM 681 C C . SER A 1 86 ? -19.454 8.536 3.112 1.00 91.00 86 SER A C 1
ATOM 683 O O . SER A 1 86 ? -19.227 8.511 4.321 1.00 91.00 86 SER A O 1
ATOM 685 N N . ALA A 1 87 ? -19.980 9.618 2.531 1.00 89.94 87 ALA A N 1
ATOM 686 C CA . ALA A 1 87 ? -20.330 10.811 3.312 1.00 89.94 87 ALA A CA 1
ATOM 687 C C . ALA A 1 87 ? -21.296 10.482 4.470 1.00 89.94 87 ALA A C 1
ATOM 689 O O . ALA A 1 87 ? -21.145 10.990 5.577 1.00 89.94 87 ALA A O 1
ATOM 690 N N . ARG A 1 88 ? -22.241 9.561 4.235 1.00 92.19 88 ARG A N 1
ATOM 691 C CA . ARG A 1 88 ? -23.190 9.090 5.252 1.00 92.19 88 ARG A CA 1
ATOM 692 C C . ARG A 1 88 ? -22.501 8.310 6.372 1.00 92.19 88 ARG A C 1
ATOM 694 O O . ARG A 1 88 ? -22.867 8.466 7.533 1.00 92.19 88 ARG A O 1
ATOM 701 N N . ASP A 1 89 ? -21.542 7.454 6.032 1.00 92.56 89 ASP A N 1
ATOM 702 C CA . ASP A 1 89 ? -20.835 6.642 7.027 1.00 92.56 89 ASP A CA 1
ATOM 703 C C . ASP A 1 89 ? -19.816 7.474 7.804 1.00 92.56 89 ASP A C 1
ATOM 705 O O . ASP A 1 89 ? -19.656 7.263 9.001 1.00 92.56 89 ASP A O 1
ATOM 709 N N . ALA A 1 90 ? -19.190 8.461 7.157 1.00 91.38 90 ALA A N 1
ATOM 710 C CA . ALA A 1 90 ? -18.327 9.436 7.810 1.00 91.38 90 ALA A CA 1
ATOM 711 C C . ALA A 1 90 ? -19.108 10.253 8.847 1.00 91.38 90 ALA A C 1
ATOM 713 O O . ALA A 1 90 ? -18.668 10.356 9.986 1.00 91.38 90 ALA A O 1
ATOM 714 N N . GLU A 1 91 ? -20.296 10.753 8.496 1.00 93.06 91 GLU A N 1
ATOM 715 C CA . GLU A 1 91 ? -21.169 11.469 9.435 1.00 93.06 91 GLU A CA 1
ATOM 716 C C . GLU A 1 91 ? -21.527 10.596 10.647 1.00 93.06 91 GLU A C 1
ATOM 718 O O . GLU A 1 91 ? -21.366 11.010 11.791 1.00 93.06 9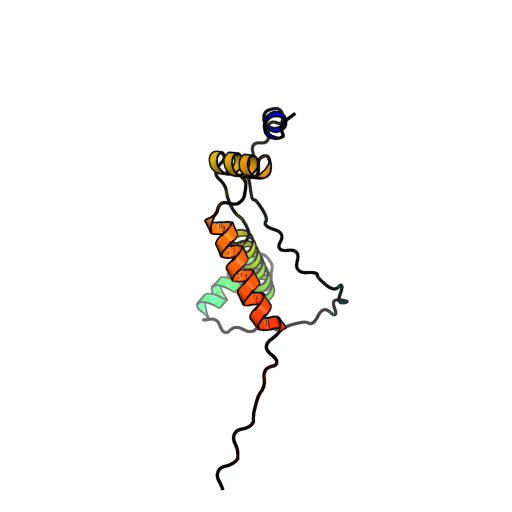1 GLU A O 1
ATOM 723 N N . ARG A 1 92 ? -21.932 9.340 10.416 1.00 91.62 92 ARG A N 1
ATOM 724 C CA . ARG A 1 92 ? -22.213 8.383 11.502 1.00 91.62 92 ARG A CA 1
ATOM 725 C C . ARG A 1 92 ? -20.990 8.106 12.370 1.00 91.62 92 ARG A C 1
ATOM 727 O O . ARG A 1 92 ? -21.117 7.989 13.586 1.00 91.62 92 ARG A O 1
ATOM 734 N N . PHE A 1 93 ? -19.822 7.983 11.751 1.00 92.62 93 PHE A N 1
ATOM 735 C CA . PHE A 1 93 ? -18.564 7.762 12.448 1.00 92.62 93 PHE A CA 1
ATOM 736 C C . PHE A 1 93 ? -18.212 8.956 13.343 1.00 92.62 93 PHE A C 1
ATOM 738 O O . PHE A 1 93 ? -17.937 8.764 14.525 1.00 92.62 93 PHE A O 1
ATOM 745 N N . PHE A 1 94 ? -18.309 10.186 12.832 1.00 92.94 94 PHE A N 1
ATOM 746 C CA . PHE A 1 94 ? -18.074 11.393 13.628 1.00 92.94 94 PHE A CA 1
ATOM 747 C C . PHE A 1 94 ? -19.093 11.559 14.755 1.00 92.94 94 PHE A C 1
ATOM 749 O O . PHE A 1 94 ? -18.702 11.850 15.882 1.00 92.94 94 PHE A O 1
ATOM 756 N N . GLN A 1 95 ? -20.374 11.282 14.502 1.00 92.75 95 GLN A N 1
ATOM 757 C CA . GLN A 1 95 ? -21.397 11.294 15.550 1.00 92.75 95 GLN A CA 1
ATOM 758 C C . GLN A 1 95 ? -21.082 10.300 16.675 1.00 92.75 95 GLN A C 1
ATOM 760 O O . GLN A 1 95 ? -21.265 10.637 17.843 1.00 92.75 95 GLN A O 1
ATOM 765 N N . ALA A 1 96 ? -20.577 9.107 16.342 1.00 91.88 96 ALA A N 1
ATOM 766 C CA . ALA A 1 96 ? -20.168 8.110 17.329 1.00 91.88 96 ALA A CA 1
ATOM 767 C C . ALA A 1 96 ? -18.917 8.525 18.128 1.00 91.88 96 ALA A C 1
ATOM 769 O O . ALA A 1 96 ? -18.795 8.146 19.291 1.00 91.88 96 ALA A O 1
ATOM 770 N N . LEU A 1 97 ? -18.004 9.302 17.529 1.00 92.56 97 LEU A N 1
ATOM 771 C CA . LEU A 1 97 ? -16.838 9.865 18.222 1.00 92.56 97 LEU A CA 1
ATOM 772 C C . LEU A 1 97 ? -17.215 11.030 19.149 1.00 92.56 97 LEU A C 1
ATOM 774 O O . LEU A 1 97 ? -16.702 11.109 20.261 1.00 92.56 97 LEU A O 1
ATOM 778 N N . GLU A 1 98 ? -18.099 11.926 18.703 1.00 93.25 98 GLU A N 1
ATOM 779 C CA . GLU A 1 98 ? -18.572 13.065 19.504 1.00 93.25 98 GLU A CA 1
ATOM 780 C C . GLU A 1 98 ? -19.485 12.623 20.652 1.00 93.25 98 GLU A C 1
ATOM 782 O O . GLU A 1 98 ? -19.430 13.194 21.739 1.00 93.25 98 GLU A O 1
ATOM 787 N N . ASN A 1 99 ? -20.316 11.604 20.418 1.00 92.12 99 ASN A N 1
ATOM 788 C CA . ASN A 1 99 ? -21.298 11.103 21.375 1.00 92.12 99 ASN A CA 1
ATOM 789 C C . ASN A 1 99 ? -21.138 9.586 21.552 1.00 92.12 99 ASN A C 1
ATOM 791 O O . ASN A 1 99 ? -21.939 8.808 21.018 1.00 92.12 99 ASN A O 1
ATOM 795 N N . PRO A 1 100 ? -20.107 9.136 22.289 1.00 89.06 100 PRO A N 1
ATOM 796 C CA . PRO A 1 100 ? -19.868 7.715 22.479 1.00 89.06 100 PRO A CA 1
ATOM 797 C C . PRO A 1 100 ? -21.013 7.079 23.273 1.00 89.06 100 PRO A C 1
ATOM 799 O O . PRO A 1 100 ? -21.325 7.478 24.397 1.00 89.06 100 PRO A O 1
ATOM 802 N N . ALA A 1 101 ? -21.638 6.056 22.690 1.00 88.75 101 ALA A N 1
ATOM 803 C CA . ALA A 1 101 ? -22.669 5.286 23.370 1.00 88.75 101 ALA A CA 1
ATOM 804 C C . ALA A 1 101 ? -22.067 4.481 24.540 1.00 88.75 101 ALA A C 1
ATOM 806 O O . ALA A 1 101 ? -20.939 3.986 24.438 1.00 88.75 101 ALA A O 1
ATOM 807 N N . PRO A 1 102 ? -22.811 4.289 25.644 1.00 90.38 102 PRO A N 1
ATOM 808 C CA . PRO A 1 102 ? -22.329 3.482 26.755 1.00 90.38 102 PRO A CA 1
ATOM 809 C C . PRO A 1 102 ? -22.095 2.021 26.321 1.00 90.38 102 PRO A C 1
ATOM 811 O O . PRO A 1 102 ? -22.852 1.493 25.497 1.00 90.38 102 PRO A O 1
ATOM 814 N N . PRO A 1 103 ? -21.096 1.322 26.897 1.00 90.69 103 PRO A N 1
ATOM 815 C CA . PRO A 1 103 ? -20.822 -0.077 26.580 1.00 90.69 103 PRO A CA 1
ATOM 816 C C . PRO A 1 103 ? -22.054 -0.961 26.788 1.00 90.69 103 PRO A C 1
ATOM 818 O O . PRO A 1 103 ? -22.648 -0.978 27.872 1.00 90.69 103 PRO A O 1
ATOM 821 N N . ASN A 1 104 ? -22.418 -1.735 25.765 1.00 93.81 104 ASN A N 1
ATOM 822 C CA . ASN A 1 104 ? -23.534 -2.671 25.869 1.00 93.81 104 ASN A CA 1
ATOM 823 C C . ASN A 1 104 ? -23.187 -3.871 26.779 1.00 93.81 104 ASN A C 1
ATOM 825 O O . ASN A 1 104 ? -22.024 -4.133 27.096 1.00 93.81 104 ASN A O 1
ATOM 829 N N . THR A 1 105 ? -24.208 -4.615 27.213 1.00 94.62 105 THR A N 1
ATOM 830 C CA . THR A 1 105 ? -24.045 -5.767 28.120 1.00 94.62 105 THR A CA 1
ATOM 831 C C . THR A 1 105 ? -23.116 -6.834 27.545 1.00 94.62 105 THR A C 1
ATOM 833 O O . THR A 1 105 ? -22.255 -7.339 28.259 1.00 94.62 105 THR A O 1
ATOM 836 N N . ARG A 1 106 ? -23.221 -7.117 26.240 1.00 93.88 106 ARG A N 1
ATOM 837 C CA . ARG A 1 106 ? -22.360 -8.079 25.537 1.00 93.88 106 ARG A CA 1
ATOM 838 C C . ARG A 1 106 ? -20.883 -7.678 25.570 1.00 93.88 106 ARG A C 1
ATOM 840 O O . ARG A 1 106 ? -20.043 -8.536 25.818 1.00 93.88 106 ARG A O 1
ATOM 847 N N . LEU A 1 107 ? -20.574 -6.398 25.367 1.00 92.06 107 LEU A N 1
ATOM 848 C CA . LEU A 1 107 ? -19.215 -5.861 25.408 1.00 92.06 107 LEU A CA 1
ATOM 849 C C . LEU A 1 107 ? -18.638 -5.948 26.823 1.00 92.06 107 LEU A C 1
ATOM 851 O O . LEU A 1 107 ? -17.504 -6.384 26.986 1.00 92.06 107 LEU A O 1
ATOM 855 N N . LYS A 1 108 ? -19.438 -5.634 27.852 1.00 94.94 108 LYS A N 1
ATOM 856 C CA . LYS A 1 108 ? -19.035 -5.804 29.260 1.00 94.94 108 LYS A CA 1
ATOM 857 C C . LYS A 1 108 ? -18.728 -7.267 29.596 1.00 94.94 108 LYS A C 1
ATOM 859 O O . LYS A 1 108 ? -17.723 -7.551 30.237 1.00 94.94 108 LYS A O 1
ATOM 864 N N . THR A 1 109 ? -19.561 -8.207 29.143 1.00 93.38 109 THR A N 1
ATOM 865 C CA . THR A 1 109 ? -19.315 -9.644 29.343 1.00 93.38 109 THR A CA 1
ATOM 866 C C . THR A 1 109 ? -18.073 -10.127 28.594 1.00 93.38 109 THR A C 1
ATOM 868 O O . THR A 1 109 ? -17.307 -10.912 29.146 1.00 93.38 109 THR A O 1
ATOM 871 N N . ALA A 1 110 ? -17.859 -9.673 27.355 1.00 92.06 110 ALA A N 1
ATOM 872 C CA . ALA A 1 110 ? -16.672 -10.017 26.574 1.00 92.06 110 ALA A CA 1
ATOM 873 C C . ALA A 1 110 ? -15.387 -9.485 27.225 1.00 92.06 110 ALA A C 1
ATOM 875 O O . ALA A 1 110 ? -14.408 -10.221 27.310 1.00 92.06 110 ALA A O 1
ATOM 876 N N . LEU A 1 111 ? -15.419 -8.252 27.744 1.00 92.81 111 LEU A N 1
ATOM 877 C CA . LEU A 1 111 ? -14.304 -7.663 28.485 1.00 92.81 111 LEU A CA 1
ATOM 878 C C . LEU A 1 111 ? -13.973 -8.482 29.737 1.00 92.81 111 LEU A C 1
ATOM 880 O O . LEU A 1 111 ? -12.821 -8.860 29.909 1.00 92.81 111 LEU A O 1
ATOM 884 N N . LYS A 1 112 ? -14.982 -8.844 30.542 1.00 91.88 112 LYS A N 1
ATOM 885 C CA . LYS A 1 112 ? -14.783 -9.686 31.731 1.00 91.88 112 LYS A CA 1
ATOM 886 C C . LYS A 1 112 ? -14.129 -11.029 31.382 1.00 91.88 112 LYS A C 1
ATOM 888 O O . LYS A 1 112 ? -13.155 -11.414 32.007 1.00 91.88 112 LYS A O 1
ATOM 893 N N . ARG A 1 113 ? -14.607 -11.706 30.330 1.00 89.75 113 ARG A N 1
ATOM 894 C CA . ARG A 1 113 ? -14.005 -12.968 29.855 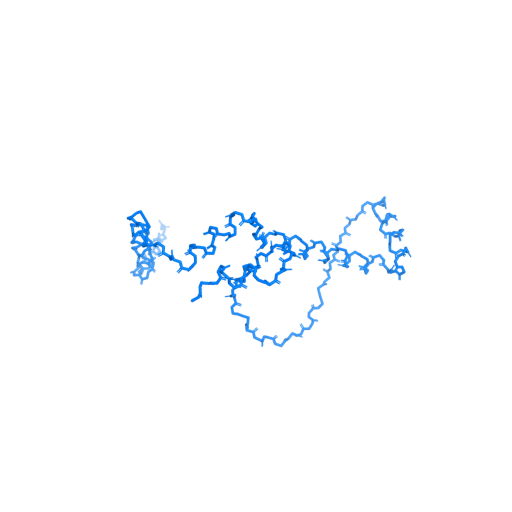1.00 89.75 113 ARG A CA 1
ATOM 895 C C . ARG A 1 113 ? -12.547 -12.803 29.429 1.00 89.75 113 ARG A C 1
ATOM 897 O O . ARG A 1 113 ? -11.741 -13.690 29.673 1.00 89.75 113 ARG A O 1
ATOM 904 N N . HIS A 1 114 ? -12.226 -11.700 28.758 1.00 89.00 114 HIS A N 1
ATOM 905 C CA . HIS A 1 114 ? -10.857 -11.394 28.360 1.00 89.00 114 HIS A CA 1
ATOM 906 C C . HIS A 1 114 ? -9.965 -11.110 29.577 1.00 89.00 114 HIS A C 1
ATOM 908 O O . HIS A 1 114 ? -8.824 -11.554 29.609 1.00 89.00 114 HIS A O 1
ATOM 914 N N . GLU A 1 115 ? -10.472 -10.398 30.585 1.00 88.75 115 GLU A N 1
ATOM 915 C CA . GLU A 1 115 ? -9.754 -10.158 31.841 1.00 88.75 115 GLU A CA 1
ATOM 916 C C . GLU A 1 115 ? -9.493 -11.454 32.610 1.00 88.75 115 GLU A C 1
ATOM 918 O O . GLU A 1 115 ? -8.356 -11.671 33.020 1.00 88.75 115 GLU A O 1
ATOM 923 N N . ASP A 1 116 ? -10.498 -12.324 32.729 1.00 83.06 116 ASP A N 1
ATOM 924 C CA . ASP A 1 116 ? -10.375 -13.639 33.366 1.00 83.06 116 ASP A CA 1
ATOM 925 C C . ASP A 1 116 ? -9.299 -14.489 32.653 1.00 83.06 116 ASP A C 1
ATOM 927 O O . ASP A 1 116 ? -8.368 -14.973 33.292 1.00 83.06 116 ASP A O 1
ATOM 931 N N . ALA A 1 117 ? -9.333 -14.561 31.315 1.00 78.56 117 ALA A N 1
ATOM 932 C CA . ALA A 1 117 ? -8.326 -15.284 30.530 1.00 78.56 117 ALA A CA 1
ATOM 933 C C . ALA A 1 117 ? -6.913 -14.675 30.639 1.00 78.56 117 ALA A C 1
ATOM 935 O O . ALA A 1 117 ? -5.920 -15.392 30.685 1.00 78.56 117 ALA A O 1
ATOM 936 N N . ARG A 1 118 ? -6.797 -13.342 30.712 1.00 73.62 118 ARG A N 1
ATOM 937 C CA . ARG A 1 118 ? -5.504 -12.657 30.891 1.00 73.62 118 ARG A CA 1
ATOM 938 C C . ARG A 1 118 ? -4.912 -12.906 32.284 1.00 73.62 118 ARG A C 1
ATOM 940 O O . ARG A 1 118 ? -3.699 -12.791 32.462 1.00 73.62 118 ARG A O 1
ATOM 947 N N . LEU A 1 119 ? -5.753 -13.166 33.286 1.00 60.19 119 LEU A N 1
ATOM 948 C CA . LEU A 1 119 ? -5.329 -13.485 34.651 1.00 60.19 119 LEU A CA 1
ATOM 949 C C . LEU A 1 119 ? -4.832 -14.934 34.768 1.00 60.19 119 LEU A C 1
ATOM 951 O O . LEU A 1 119 ? -3.873 -15.160 35.506 1.00 60.19 119 LEU A O 1
ATOM 955 N N . ASP A 1 120 ? -5.388 -15.868 33.989 1.00 58.22 120 ASP A N 1
ATOM 956 C CA 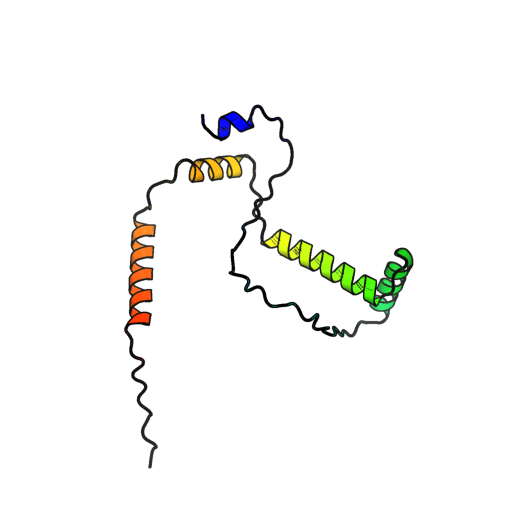. ASP A 1 120 ? -4.892 -17.251 33.902 1.00 58.22 120 ASP A CA 1
ATOM 957 C C . ASP A 1 120 ? -3.419 -17.308 33.433 1.00 58.22 120 ASP A C 1
ATOM 959 O O . ASP A 1 120 ? -2.629 -18.104 33.946 1.00 58.22 120 ASP A O 1
ATOM 963 N N . ASP A 1 121 ? -3.001 -16.397 32.548 1.00 58.22 121 ASP A N 1
ATOM 964 C CA . ASP A 1 121 ? -1.617 -16.317 32.048 1.00 58.22 121 ASP A CA 1
ATOM 965 C C . ASP A 1 121 ? -0.624 -15.676 33.042 1.00 58.22 121 ASP A C 1
ATOM 967 O O . ASP A 1 121 ? 0.580 -15.917 32.966 1.00 58.22 121 ASP A O 1
ATOM 971 N N . GLN A 1 122 ? -1.093 -14.849 33.985 1.00 57.00 122 GLN A N 1
ATOM 972 C CA . GLN A 1 122 ? -0.232 -14.120 34.938 1.00 57.00 122 GLN A CA 1
ATOM 973 C C . GLN A 1 122 ? -0.002 -14.865 36.262 1.00 57.00 122 GLN A C 1
ATOM 975 O O . GLN A 1 122 ? 0.836 -14.439 37.058 1.00 57.00 122 GLN A O 1
ATOM 980 N N . GLY A 1 123 ? -0.738 -15.954 36.509 1.00 55.62 123 GLY A N 1
ATOM 981 C CA . GLY A 1 123 ? -0.686 -16.724 37.758 1.00 55.62 123 GLY A CA 1
ATOM 982 C C . GLY A 1 123 ? -0.436 -18.224 37.595 1.00 55.62 123 GLY A C 1
ATOM 983 O O . GLY A 1 123 ? -0.216 -18.910 38.595 1.00 55.62 123 GLY A O 1
ATOM 984 N N . THR A 1 124 ? -0.433 -18.760 36.373 1.00 53.88 124 THR A N 1
ATOM 985 C CA . THR A 1 124 ? -0.043 -20.153 36.144 1.00 53.88 124 THR A CA 1
ATOM 986 C C . THR A 1 124 ? 1.479 -20.257 36.125 1.00 53.88 124 THR A C 1
ATOM 988 O O . THR A 1 124 ? 2.141 -20.124 35.099 1.00 53.88 124 THR A O 1
ATOM 991 N N . THR A 1 125 ? 2.071 -20.529 37.291 1.00 56.38 125 THR A N 1
ATOM 992 C CA . THR A 1 125 ? 3.398 -21.149 37.334 1.00 56.38 125 THR A CA 1
ATOM 993 C C . THR A 1 125 ? 3.316 -22.408 36.479 1.00 56.38 125 THR A C 1
ATOM 995 O O . THR A 1 125 ? 2.646 -23.370 36.853 1.00 56.38 125 THR A O 1
ATOM 998 N N . PHE A 1 126 ? 3.945 -22.383 35.305 1.00 61.47 126 PHE A N 1
ATOM 999 C CA . PHE A 1 126 ? 4.115 -23.542 34.441 1.00 61.47 126 PHE A CA 1
ATOM 1000 C C . PHE A 1 126 ? 4.917 -24.603 35.217 1.00 61.47 126 PHE A C 1
ATOM 1002 O O . PHE A 1 126 ? 6.146 -24.613 35.175 1.00 61.47 126 PHE A O 1
ATOM 1009 N N . ASP A 1 127 ? 4.228 -25.457 35.989 1.00 62.62 127 ASP A N 1
ATOM 1010 C CA . ASP A 1 127 ? 4.813 -26.569 36.759 1.00 62.62 127 ASP A CA 1
ATOM 1011 C C . ASP A 1 127 ? 5.167 -27.710 35.799 1.00 62.62 127 ASP A C 1
ATOM 1013 O O . ASP A 1 127 ? 4.520 -28.759 35.726 1.00 62.62 127 ASP A O 1
ATOM 1017 N N . TRP A 1 128 ? 6.186 -27.463 34.979 1.00 71.19 128 TRP A N 1
ATOM 1018 C CA . TRP A 1 128 ? 6.771 -28.474 34.120 1.00 71.19 128 TRP A CA 1
ATOM 1019 C C . TRP A 1 128 ? 7.470 -29.534 34.967 1.00 71.19 128 TRP A C 1
ATOM 1021 O O . TRP A 1 128 ? 8.560 -29.315 35.499 1.00 71.19 128 TRP A O 1
ATOM 1031 N N . ARG A 1 129 ? 6.871 -30.726 35.031 1.00 72.75 129 ARG A N 1
ATOM 1032 C CA . ARG A 1 129 ? 7.513 -31.911 35.604 1.00 72.75 129 ARG A CA 1
ATOM 1033 C C . ARG A 1 129 ? 8.091 -32.775 34.486 1.00 72.75 129 ARG A C 1
ATOM 1035 O O . ARG A 1 129 ? 7.325 -33.289 33.665 1.00 72.75 129 ARG A O 1
ATOM 1042 N N . PRO A 1 130 ? 9.420 -32.973 34.427 1.00 76.88 130 PRO A N 1
ATOM 1043 C CA . PRO A 1 130 ? 10.008 -33.863 33.439 1.00 76.88 130 PRO A CA 1
ATOM 1044 C C . PRO A 1 130 ? 9.477 -35.285 33.650 1.00 76.88 130 PRO A C 1
ATOM 1046 O O . PRO A 1 130 ? 9.444 -35.790 34.774 1.00 76.88 130 PRO A O 1
ATOM 1049 N N . ARG A 1 131 ? 9.052 -35.947 32.566 1.00 69.25 131 ARG A N 1
ATOM 1050 C CA . ARG A 1 131 ? 8.634 -37.352 32.648 1.00 69.25 131 ARG A CA 1
ATOM 1051 C C . ARG A 1 131 ? 9.839 -38.211 33.055 1.00 69.25 131 ARG A C 1
ATOM 1053 O O . ARG A 1 131 ? 10.897 -38.064 32.437 1.00 69.25 131 ARG A O 1
ATOM 1060 N N . PRO A 1 132 ? 9.711 -39.106 34.051 1.00 74.75 132 PRO A N 1
ATOM 1061 C CA . PRO A 1 132 ? 10.816 -39.963 34.452 1.00 74.75 132 PRO A CA 1
ATOM 1062 C C . PRO A 1 132 ? 11.225 -40.864 33.284 1.00 74.75 132 PRO A C 1
ATOM 1064 O O . PRO A 1 132 ? 10.381 -41.427 32.580 1.00 74.75 132 PRO A O 1
ATOM 1067 N N . LYS A 1 133 ? 12.539 -40.966 33.067 1.00 72.44 133 LYS A N 1
ATOM 1068 C CA . LYS A 1 133 ? 13.128 -41.807 32.027 1.00 72.44 133 LYS A CA 1
ATOM 1069 C C . LYS A 1 133 ? 12.751 -43.257 32.325 1.00 72.44 133 LYS A C 1
ATOM 1071 O O . LYS A 1 133 ? 13.037 -43.752 33.411 1.00 72.44 133 LYS A O 1
ATOM 1076 N N . ARG A 1 134 ? 12.073 -43.909 31.379 1.00 66.31 134 ARG A N 1
ATOM 1077 C CA . ARG A 1 134 ? 11.726 -45.329 31.480 1.00 66.31 134 ARG A CA 1
ATOM 1078 C C . ARG A 1 134 ? 13.041 -46.119 31.505 1.00 66.31 134 ARG A C 1
ATOM 1080 O O . ARG A 1 134 ? 13.751 -46.116 30.500 1.00 66.31 134 ARG A O 1
ATOM 1087 N N . VAL A 1 135 ? 13.387 -46.653 32.676 1.00 68.12 135 VAL A N 1
ATOM 1088 C CA . VAL A 1 135 ? 14.447 -47.655 32.876 1.00 68.12 135 VAL A CA 1
ATOM 1089 C C . VAL A 1 135 ? 13.984 -49.009 32.368 1.00 68.12 135 VAL A C 1
ATOM 1091 O O . VAL A 1 135 ? 12.764 -49.282 32.468 1.00 68.12 135 VAL A O 1
#

Radius of gyration: 27.01 Å; chains: 1; bounding box: 48×74×61 Å